Protein AF-A0A6L8XS33-F1 (afdb_monomer)

Secondary structure (DSSP, 8-state):
-HHHHHHHHHHHHHHHHHHHHHHHHHHHHHHHHHHHHHHHHHHHHHHHHHHHHHHHHHHHHHHHHHT--HHHHHHHHHHH-S-TT-------SSS------

Solvent-accessible surface area (backbo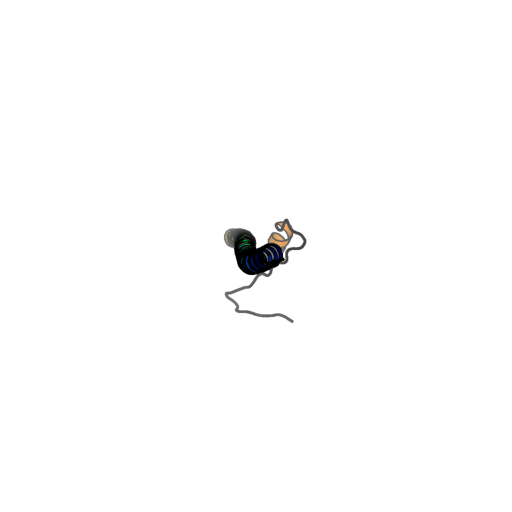ne atoms only — not comparable to full-atom values): 6016 Å² total; per-residue (Å²): 111,69,65,60,52,52,52,52,51,51,52,52,54,52,51,53,55,50,50,53,52,54,50,51,52,53,51,50,52,51,50,51,54,49,52,52,49,50,51,51,48,51,51,53,53,51,52,49,53,53,50,56,50,50,52,53,51,53,52,51,54,50,36,60,76,66,67,52,52,73,70,56,42,52,53,48,50,64,72,68,48,86,53,87,88,67,84,85,82,89,79,62,76,91,79,47,94,74,82,78,130

Radius of gyration: 30.76 Å; Cα contacts (8 Å, |Δi|>4): 9; chains: 1; bounding box: 64×28×85 Å

Foldseek 3Di:
DVVVVVVVVVVVVVVVVVVVVVVVVVVVVVVVVVVVVVVVVCVVVVVVVVVVVVVVVVLVVVCVVVVDDPVRSVVCCCVVDPDNPDDDDDDDPPVPDDDDD

Nearest PDB structures (foldseek):
  7aal-assembly1_B  TM=5.001E-01  e=6.605E+00  Homo sapiens

pLDDT: mean 86.68, std 12.49, range [33.03, 97.0]

Sequence (101 aa):
MIINILLILAAVLSSLVYSDHIRNEKTQMQIDAFCSTMEGMKQVSGNYLKMEKGYAENWANYIERQNMTMDEALDYIKNSNSQKDRHAHIVDMDRGFRSSK

Structure (mmCIF, N/CA/C/O backbone):
data_AF-A0A6L8XS33-F1
#
_entry.id   AF-A0A6L8XS33-F1
#
loop_
_atom_site.group_PDB
_atom_site.id
_atom_site.type_symbol
_atom_site.label_atom_id
_atom_site.label_alt_id
_atom_site.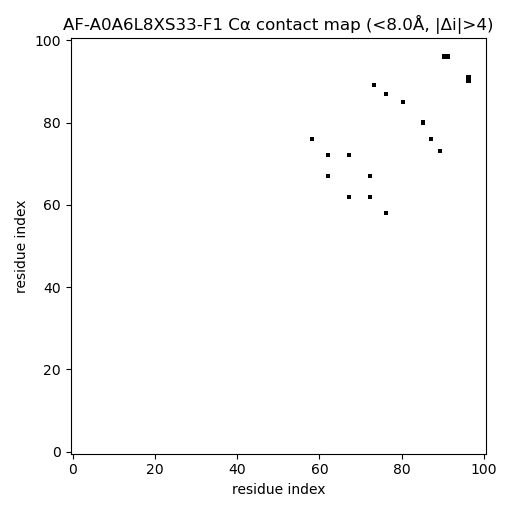label_comp_id
_atom_site.label_asym_id
_atom_site.label_entity_id
_atom_site.label_seq_id
_atom_site.pdbx_PDB_ins_code
_atom_site.Cartn_x
_atom_site.Cartn_y
_atom_site.Cartn_z
_atom_site.occupancy
_atom_site.B_iso_or_equiv
_atom_site.auth_seq_id
_atom_site.auth_comp_id
_atom_site.auth_asym_id
_atom_site.auth_atom_id
_atom_site.pdbx_PDB_model_num
ATOM 1 N N . MET A 1 1 ? 33.361 3.790 -56.596 1.00 73.44 1 MET A N 1
ATOM 2 C CA . MET A 1 1 ? 32.365 2.702 -56.460 1.00 73.44 1 MET A CA 1
ATOM 3 C C . MET A 1 1 ? 32.616 1.842 -55.221 1.00 73.44 1 MET A C 1
ATOM 5 O O . MET A 1 1 ? 31.733 1.788 -54.381 1.00 73.44 1 MET A O 1
ATOM 9 N N . ILE A 1 2 ? 33.809 1.253 -55.047 1.00 90.06 2 ILE A N 1
ATOM 10 C CA . ILE A 1 2 ? 34.141 0.394 -53.884 1.00 90.06 2 ILE A CA 1
ATOM 11 C C . ILE A 1 2 ? 33.979 1.119 -52.534 1.00 90.06 2 ILE A C 1
ATOM 13 O O . ILE A 1 2 ? 33.392 0.568 -51.612 1.00 90.06 2 ILE A O 1
ATOM 17 N N . ILE A 1 3 ? 34.418 2.377 -52.432 1.00 90.75 3 ILE A N 1
ATOM 18 C CA . ILE A 1 3 ? 34.298 3.172 -51.194 1.00 90.75 3 ILE A CA 1
ATOM 19 C C . ILE A 1 3 ? 32.832 3.347 -50.772 1.00 90.75 3 ILE A C 1
ATOM 21 O O . ILE A 1 3 ? 32.503 3.163 -49.607 1.00 90.75 3 ILE A O 1
ATOM 25 N N . ASN A 1 4 ? 31.933 3.626 -51.718 1.00 89.38 4 ASN A N 1
ATOM 26 C CA . ASN A 1 4 ? 30.507 3.789 -51.419 1.00 89.38 4 ASN A CA 1
ATOM 27 C C . ASN A 1 4 ? 29.893 2.485 -50.897 1.00 89.38 4 ASN A C 1
ATOM 29 O O . ASN A 1 4 ? 29.080 2.515 -49.981 1.00 89.38 4 ASN A O 1
ATOM 33 N N . ILE A 1 5 ? 30.314 1.343 -51.448 1.00 92.69 5 ILE A N 1
ATOM 34 C CA . ILE A 1 5 ? 29.873 0.021 -50.988 1.00 92.69 5 ILE A CA 1
ATOM 35 C C . ILE A 1 5 ? 30.347 -0.229 -49.548 1.00 92.69 5 ILE A C 1
ATOM 37 O O . ILE A 1 5 ? 29.557 -0.676 -48.720 1.00 92.69 5 ILE A O 1
ATOM 41 N N . LEU A 1 6 ? 31.597 0.117 -49.223 1.00 94.81 6 LEU A N 1
ATOM 42 C CA . LEU A 1 6 ? 32.128 -0.002 -47.859 1.00 94.81 6 LEU A CA 1
ATOM 43 C C . LEU A 1 6 ? 31.391 0.903 -46.863 1.00 94.81 6 LEU A C 1
ATOM 45 O O . LEU A 1 6 ? 31.087 0.466 -45.756 1.00 94.81 6 LEU A O 1
ATOM 49 N N . LEU A 1 7 ? 31.061 2.134 -47.259 1.00 92.44 7 LEU A N 1
ATOM 50 C CA . LEU A 1 7 ? 30.308 3.064 -46.414 1.00 92.44 7 LEU A CA 1
ATOM 51 C C . LEU A 1 7 ? 28.887 2.561 -46.127 1.00 92.44 7 LEU A C 1
ATOM 53 O O . LEU A 1 7 ? 28.439 2.629 -44.984 1.00 92.44 7 LEU A O 1
ATOM 57 N N . ILE A 1 8 ? 28.199 2.010 -47.133 1.00 93.69 8 ILE A N 1
ATOM 58 C CA . ILE A 1 8 ? 26.865 1.417 -46.955 1.00 93.69 8 ILE A CA 1
ATOM 59 C C . ILE A 1 8 ? 26.941 0.201 -46.021 1.00 93.69 8 ILE A C 1
ATOM 61 O O . ILE A 1 8 ? 26.131 0.087 -45.105 1.00 93.69 8 ILE A O 1
ATOM 65 N N . LEU A 1 9 ? 27.937 -0.674 -46.197 1.00 94.69 9 LEU A N 1
ATOM 66 C CA . LEU A 1 9 ? 28.147 -1.832 -45.319 1.00 94.69 9 LEU A CA 1
ATOM 67 C C . LEU A 1 9 ? 28.398 -1.422 -43.865 1.00 94.69 9 LEU A C 1
ATOM 69 O O . LEU A 1 9 ? 27.782 -1.980 -42.958 1.00 94.69 9 LEU A O 1
ATOM 73 N N . ALA A 1 10 ? 29.262 -0.430 -43.643 1.00 93.31 10 ALA A N 1
ATOM 74 C CA . ALA A 1 10 ? 29.538 0.088 -42.308 1.00 93.31 10 ALA A CA 1
ATOM 75 C C . ALA A 1 10 ? 28.269 0.663 -41.659 1.00 93.31 10 ALA A C 1
ATOM 77 O O . ALA A 1 10 ? 27.954 0.315 -40.524 1.00 93.31 10 ALA A O 1
ATOM 78 N N . ALA A 1 11 ? 27.496 1.465 -42.397 1.00 92.56 11 ALA A N 1
ATOM 79 C CA . ALA A 1 11 ? 26.253 2.050 -41.898 1.00 92.56 11 ALA A CA 1
ATOM 80 C C . ALA A 1 11 ? 25.208 0.985 -41.513 1.00 92.56 11 ALA A C 1
ATOM 82 O O . ALA A 1 11 ? 24.570 1.099 -40.465 1.00 92.56 11 ALA A O 1
ATOM 83 N N . VAL A 1 12 ? 25.057 -0.072 -42.321 1.00 93.31 12 VAL A N 1
ATOM 84 C CA . VAL A 1 12 ? 24.124 -1.175 -42.034 1.00 93.31 12 VAL A CA 1
ATOM 85 C C . VAL A 1 12 ? 24.556 -1.949 -40.786 1.00 93.31 12 VAL A C 1
ATOM 87 O O . VAL A 1 12 ? 23.729 -2.193 -39.910 1.00 93.31 12 VAL A O 1
ATOM 90 N N . LEU A 1 13 ? 25.844 -2.282 -40.654 1.00 92.62 13 LEU A N 1
ATOM 91 C CA . LEU A 1 13 ? 26.362 -2.975 -39.469 1.00 92.62 13 LEU A CA 1
ATOM 92 C C . LEU A 1 13 ? 26.188 -2.138 -38.197 1.00 92.62 13 LEU A C 1
ATOM 94 O O . LEU A 1 13 ? 25.707 -2.650 -37.186 1.00 92.62 13 LEU A O 1
ATOM 98 N N . SER A 1 14 ? 26.512 -0.844 -38.258 1.00 88.81 14 SER A N 1
ATOM 99 C CA . SER A 1 14 ? 26.298 0.077 -37.140 1.00 88.81 14 SER A CA 1
ATOM 100 C C . SER A 1 14 ? 24.821 0.164 -36.746 1.00 88.81 14 SER A C 1
ATOM 102 O O . SER A 1 14 ? 24.510 0.140 -35.557 1.00 88.81 14 SER A O 1
ATOM 104 N N . SER A 1 15 ? 23.904 0.204 -37.718 1.00 88.50 15 SER A N 1
ATOM 105 C CA . SER A 1 15 ? 22.460 0.233 -37.459 1.00 88.50 15 SER A CA 1
ATOM 106 C C . SER A 1 15 ? 21.954 -1.038 -36.767 1.00 88.50 15 SER A C 1
ATOM 108 O O . SER A 1 15 ? 21.128 -0.940 -35.858 1.00 88.50 15 SER A O 1
ATOM 110 N N . LEU A 1 16 ? 22.468 -2.215 -37.140 1.00 88.88 16 LEU A N 1
ATOM 111 C CA . LEU A 1 16 ? 22.085 -3.490 -36.526 1.00 88.88 16 LEU A CA 1
ATOM 112 C C . LEU A 1 16 ? 22.532 -3.581 -35.063 1.00 88.88 16 LEU A C 1
ATOM 114 O O . LEU A 1 16 ? 21.718 -3.902 -34.198 1.00 88.88 16 LEU A O 1
ATOM 118 N N . VAL A 1 17 ? 23.797 -3.248 -34.783 1.00 88.50 17 VAL A N 1
ATOM 119 C CA . VAL A 1 17 ? 24.335 -3.238 -33.410 1.00 88.5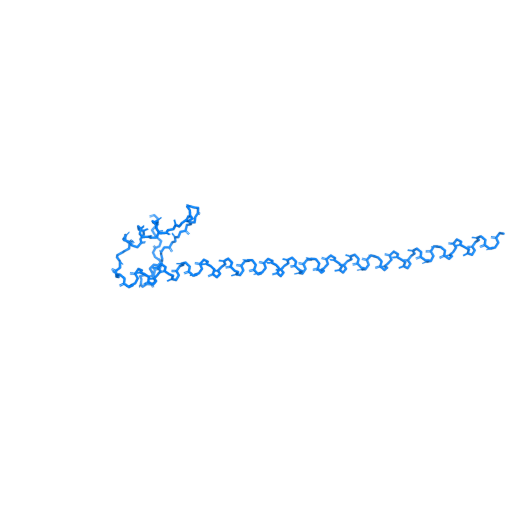0 17 VAL A CA 1
ATOM 120 C C . VAL A 1 17 ? 23.575 -2.233 -32.546 1.00 88.50 17 VAL A C 1
ATOM 122 O O . VAL A 1 17 ? 23.174 -2.550 -31.428 1.00 88.50 17 VAL A O 1
ATOM 125 N N . TYR A 1 18 ? 23.322 -1.039 -33.085 1.00 85.62 18 TYR A N 1
ATOM 126 C CA . TYR A 1 18 ? 22.571 -0.003 -32.386 1.00 85.62 18 TYR A CA 1
ATOM 127 C C . TYR A 1 18 ? 21.122 -0.427 -32.101 1.00 85.62 18 TYR A C 1
ATOM 129 O O . TYR A 1 18 ? 20.632 -0.227 -30.991 1.00 85.62 18 TYR A O 1
ATOM 137 N N . SER A 1 19 ? 20.441 -1.055 -33.067 1.00 83.19 19 SER A N 1
ATOM 138 C CA . SER A 1 19 ? 19.074 -1.561 -32.880 1.00 83.19 19 SER A CA 1
ATOM 139 C C . SER A 1 19 ? 18.980 -2.597 -31.767 1.00 83.19 19 SER A C 1
ATOM 141 O O . SER A 1 19 ? 18.046 -2.536 -30.970 1.00 83.19 19 SER A O 1
ATOM 143 N N . ASP A 1 20 ? 19.923 -3.538 -31.696 1.00 84.94 20 ASP A N 1
ATOM 144 C CA . ASP A 1 20 ? 19.887 -4.573 -30.663 1.00 84.94 20 ASP A CA 1
ATOM 145 C C . ASP A 1 20 ? 20.184 -3.997 -29.273 1.00 84.94 20 ASP A C 1
ATOM 147 O O . ASP A 1 20 ? 19.465 -4.293 -28.318 1.00 84.94 20 ASP A O 1
ATOM 151 N N . HIS A 1 21 ? 21.158 -3.084 -29.174 1.00 87.62 21 HIS A N 1
ATOM 152 C CA . HIS A 1 21 ? 21.462 -2.382 -27.927 1.00 87.62 21 HIS A CA 1
ATOM 153 C C . HIS A 1 21 ? 20.250 -1.599 -27.408 1.00 87.62 21 HIS A C 1
ATOM 155 O O . HIS A 1 21 ? 19.800 -1.841 -26.291 1.00 87.62 21 HIS A O 1
ATOM 161 N N . ILE A 1 22 ? 19.644 -0.756 -28.250 1.00 86.88 22 ILE A N 1
ATOM 162 C CA . ILE A 1 22 ? 18.464 0.039 -27.882 1.00 86.88 22 ILE A CA 1
ATOM 163 C C . ILE A 1 22 ? 17.263 -0.852 -27.557 1.00 86.88 22 ILE A C 1
ATOM 165 O O . ILE A 1 22 ? 16.468 -0.522 -26.677 1.00 86.88 22 ILE A O 1
ATOM 169 N N . ARG A 1 23 ? 17.087 -1.981 -28.253 1.00 82.69 23 ARG A N 1
ATOM 170 C CA . ARG A 1 23 ? 16.002 -2.924 -27.953 1.00 82.69 23 ARG A CA 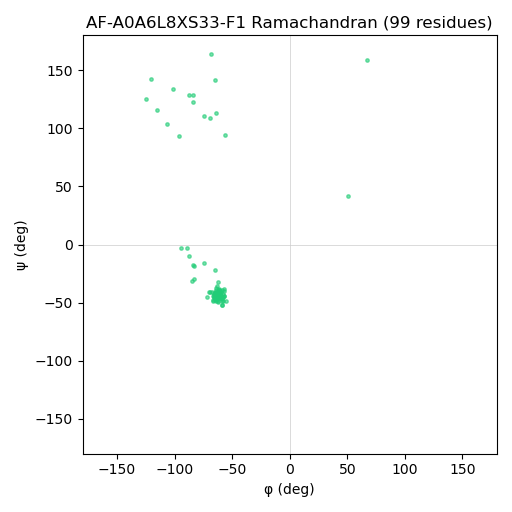1
ATOM 171 C C . ARG A 1 23 ? 16.193 -3.567 -26.579 1.00 82.69 23 ARG A C 1
ATOM 173 O O . ARG A 1 23 ? 15.226 -3.653 -25.818 1.00 82.69 23 ARG A O 1
ATOM 180 N N . ASN A 1 24 ? 17.417 -3.968 -26.248 1.00 84.00 24 ASN A N 1
ATOM 181 C CA . ASN A 1 24 ? 17.747 -4.538 -24.944 1.00 84.00 24 ASN A CA 1
ATOM 182 C C . ASN A 1 24 ? 17.610 -3.490 -23.831 1.00 84.00 24 ASN A C 1
ATOM 184 O O . ASN A 1 24 ? 16.966 -3.770 -22.823 1.00 84.00 24 ASN A O 1
ATOM 188 N N . GLU A 1 25 ? 18.101 -2.267 -24.043 1.00 88.44 25 GLU A N 1
ATOM 189 C CA . GLU A 1 25 ? 17.927 -1.153 -23.104 1.00 88.44 25 GLU A CA 1
ATOM 190 C C . GLU A 1 25 ? 16.451 -0.813 -22.879 1.00 88.44 25 GLU A C 1
ATOM 192 O O . GLU A 1 25 ? 16.026 -0.662 -21.739 1.00 88.44 25 GLU A O 1
ATOM 197 N N . LYS A 1 26 ? 15.632 -0.754 -23.939 1.00 84.62 26 LYS A N 1
ATOM 198 C CA . LYS A 1 26 ? 14.179 -0.543 -23.807 1.00 84.62 26 LYS A CA 1
ATOM 199 C C . LYS A 1 26 ? 13.507 -1.648 -23.003 1.00 84.62 26 LYS A C 1
ATOM 201 O O . LYS A 1 26 ? 12.622 -1.354 -22.208 1.00 84.62 26 LYS A O 1
ATOM 206 N N . THR A 1 27 ? 13.922 -2.897 -23.204 1.00 87.25 27 THR A N 1
ATOM 207 C CA . THR A 1 27 ? 13.373 -4.039 -22.462 1.00 87.25 27 THR A CA 1
ATOM 208 C C . THR A 1 27 ? 13.733 -3.940 -20.981 1.00 87.25 27 THR A C 1
ATOM 210 O O . THR A 1 27 ? 12.856 -4.081 -20.135 1.00 87.25 27 THR A O 1
ATOM 213 N N . GLN A 1 28 ? 14.989 -3.617 -20.662 1.00 89.44 28 GLN A N 1
ATOM 214 C CA . GLN A 1 28 ? 15.426 -3.420 -19.277 1.00 89.44 28 GLN A CA 1
ATOM 215 C C . GLN A 1 28 ? 14.728 -2.228 -18.620 1.00 89.44 28 GLN A C 1
ATOM 217 O O . GLN A 1 28 ? 14.160 -2.378 -17.546 1.00 89.44 28 GLN A O 1
ATOM 222 N N . MET A 1 29 ? 14.636 -1.087 -19.309 1.00 92.25 29 MET A N 1
ATOM 223 C CA . MET A 1 29 ? 13.896 0.076 -18.812 1.00 92.25 29 MET A CA 1
ATOM 224 C C . MET A 1 29 ? 12.425 -0.246 -18.510 1.00 92.25 29 MET A C 1
ATOM 226 O O . MET A 1 29 ? 11.878 0.254 -17.531 1.00 92.25 29 MET A O 1
ATOM 230 N N . GLN A 1 30 ? 11.770 -1.078 -19.327 1.00 92.62 30 GLN A N 1
ATOM 231 C CA . GLN A 1 30 ? 10.395 -1.515 -19.064 1.00 92.62 30 GLN A CA 1
ATOM 232 C C . GLN A 1 30 ? 10.297 -2.412 -17.826 1.00 92.62 30 GLN A C 1
ATOM 234 O O . GLN A 1 30 ? 9.363 -2.251 -17.039 1.00 92.62 30 GLN A O 1
ATOM 239 N N . ILE A 1 31 ? 11.250 -3.329 -17.640 1.00 92.94 31 ILE A N 1
ATOM 240 C CA . ILE A 1 31 ? 11.317 -4.193 -16.455 1.00 92.94 31 ILE A CA 1
ATOM 241 C C . ILE A 1 31 ? 11.553 -3.349 -15.199 1.00 92.94 31 ILE A C 1
ATOM 243 O O . ILE A 1 31 ? 10.824 -3.501 -14.222 1.00 92.94 31 ILE A O 1
ATOM 247 N N . ASP A 1 32 ? 12.499 -2.414 -15.237 1.00 95.94 32 ASP A N 1
ATOM 248 C CA . ASP A 1 32 ? 12.814 -1.539 -14.107 1.00 95.94 32 ASP A CA 1
ATOM 249 C C . ASP A 1 32 ? 11.627 -0.641 -13.740 1.00 95.94 32 ASP A C 1
ATOM 251 O O . ASP A 1 32 ? 11.269 -0.520 -12.565 1.00 95.94 32 ASP A O 1
ATOM 255 N N . ALA A 1 33 ? 10.955 -0.064 -14.742 1.00 95.44 33 ALA A N 1
ATOM 256 C CA . ALA A 1 33 ? 9.747 0.729 -14.532 1.00 95.44 33 ALA A CA 1
ATOM 257 C C . ALA A 1 33 ? 8.621 -0.105 -13.901 1.00 95.44 33 ALA A C 1
ATOM 259 O O . ALA A 1 33 ? 7.931 0.365 -12.991 1.00 95.44 33 ALA A O 1
ATOM 260 N N . PHE A 1 34 ? 8.448 -1.350 -14.350 1.00 96.75 34 PHE A N 1
ATOM 261 C CA . PHE A 1 34 ? 7.487 -2.277 -13.764 1.00 96.75 34 PHE A CA 1
ATOM 262 C C . PHE A 1 34 ? 7.834 -2.614 -12.308 1.00 96.75 34 PHE A C 1
ATOM 264 O O . PHE A 1 34 ? 6.975 -2.481 -11.437 1.00 96.75 34 PHE A O 1
ATOM 271 N N . CYS A 1 35 ? 9.086 -2.976 -12.021 1.00 96.62 35 CYS A N 1
ATOM 272 C CA . CYS A 1 35 ? 9.559 -3.275 -10.669 1.00 96.62 35 CYS A CA 1
ATOM 273 C C . CYS A 1 35 ? 9.372 -2.081 -9.725 1.00 96.62 35 CYS A C 1
ATOM 275 O O . CYS A 1 35 ? 8.818 -2.240 -8.638 1.00 96.62 35 CYS A O 1
ATOM 277 N N . SER A 1 36 ? 9.752 -0.877 -10.160 1.00 96.88 36 SER A N 1
ATOM 278 C CA . SER A 1 36 ? 9.565 0.355 -9.387 1.00 96.88 36 SER A CA 1
ATOM 279 C C . SER A 1 36 ? 8.084 0.638 -9.120 1.00 96.88 36 SER A C 1
ATOM 281 O O . SER A 1 36 ? 7.700 0.976 -7.999 1.00 96.88 36 SER A O 1
ATOM 283 N N . THR A 1 37 ? 7.226 0.413 -10.118 1.00 96.25 37 THR A N 1
ATOM 284 C CA . THR A 1 37 ? 5.773 0.543 -9.957 1.00 96.25 37 THR A CA 1
ATOM 285 C C . THR A 1 37 ? 5.234 -0.475 -8.949 1.00 96.25 37 THR A C 1
ATOM 287 O O . THR A 1 37 ? 4.458 -0.104 -8.069 1.00 96.25 37 THR A O 1
ATOM 290 N N . MET A 1 38 ? 5.660 -1.741 -9.024 1.00 95.88 38 MET A N 1
ATOM 291 C CA . MET A 1 38 ? 5.272 -2.776 -8.060 1.00 95.88 38 MET A CA 1
ATOM 292 C C . MET A 1 38 ? 5.729 -2.447 -6.639 1.00 95.88 38 MET A C 1
ATOM 294 O O . MET A 1 38 ? 4.975 -2.660 -5.690 1.00 95.88 38 MET A O 1
ATOM 298 N N . GLU A 1 39 ? 6.944 -1.929 -6.476 1.00 96.19 39 GLU A N 1
ATOM 299 C CA . GLU A 1 39 ? 7.470 -1.530 -5.174 1.00 96.19 39 GLU A CA 1
ATOM 300 C C . GLU A 1 39 ? 6.683 -0.349 -4.593 1.00 96.19 39 GLU A C 1
ATOM 302 O O . GLU A 1 39 ? 6.254 -0.403 -3.436 1.00 96.19 39 GLU A O 1
ATOM 307 N N . GLY A 1 40 ? 6.379 0.655 -5.420 1.00 96.25 40 GLY A N 1
ATOM 308 C CA . GLY A 1 40 ? 5.504 1.764 -5.047 1.00 96.25 40 GLY A CA 1
ATOM 309 C C . GLY A 1 40 ? 4.104 1.289 -4.645 1.00 96.25 40 GLY A C 1
ATOM 310 O O . GLY A 1 40 ? 3.599 1.675 -3.591 1.00 96.25 40 GLY A O 1
ATOM 311 N N . MET A 1 41 ? 3.495 0.389 -5.425 1.00 95.94 41 MET A N 1
ATOM 312 C CA . MET A 1 41 ? 2.194 -0.204 -5.094 1.00 95.94 41 MET A CA 1
ATOM 313 C C . MET A 1 41 ? 2.246 -0.986 -3.782 1.00 95.94 41 MET A C 1
ATOM 315 O O . MET A 1 41 ? 1.385 -0.796 -2.927 1.00 95.94 41 MET A O 1
ATOM 319 N N . LYS A 1 42 ? 3.278 -1.811 -3.571 1.00 95.44 42 LYS A N 1
ATOM 320 C CA . LYS A 1 42 ? 3.476 -2.552 -2.319 1.00 95.44 42 LYS A CA 1
ATOM 321 C C . LYS A 1 42 ? 3.542 -1.608 -1.122 1.00 95.44 42 LYS A C 1
ATOM 323 O O . LYS A 1 42 ? 2.912 -1.878 -0.100 1.00 95.44 42 LYS A O 1
ATOM 328 N N . GLN A 1 43 ? 4.280 -0.507 -1.241 1.00 97.00 43 GLN A N 1
ATOM 329 C CA . GLN A 1 43 ? 4.389 0.485 -0.178 1.00 97.00 43 GLN A CA 1
ATOM 330 C C . GLN A 1 43 ? 3.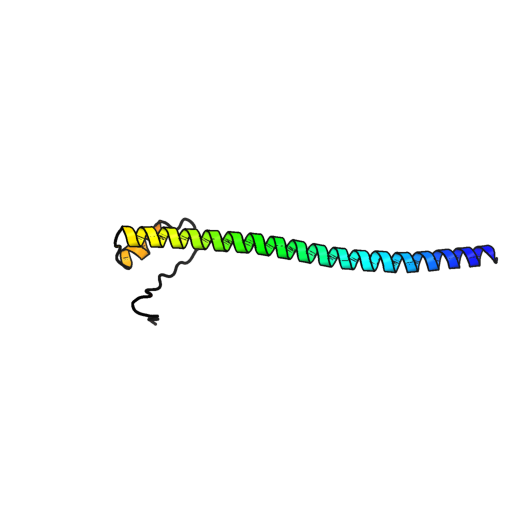046 1.174 0.094 1.00 97.00 43 GLN A C 1
ATOM 332 O O . GLN A 1 43 ? 2.628 1.256 1.249 1.00 97.00 43 GLN A O 1
ATOM 337 N N . VAL A 1 44 ? 2.348 1.636 -0.948 1.00 96.12 44 VAL A N 1
ATOM 338 C CA . VAL A 1 44 ? 1.045 2.306 -0.812 1.00 96.12 44 VAL A CA 1
ATOM 339 C C . VAL A 1 44 ? 0.005 1.362 -0.205 1.00 96.12 44 VAL A C 1
ATOM 341 O O . VAL A 1 44 ? -0.636 1.719 0.784 1.00 96.12 44 VAL A O 1
ATOM 344 N N . SER A 1 45 ? -0.123 0.140 -0.727 1.00 95.56 45 SER A N 1
ATOM 345 C CA . SER A 1 45 ? -1.046 -0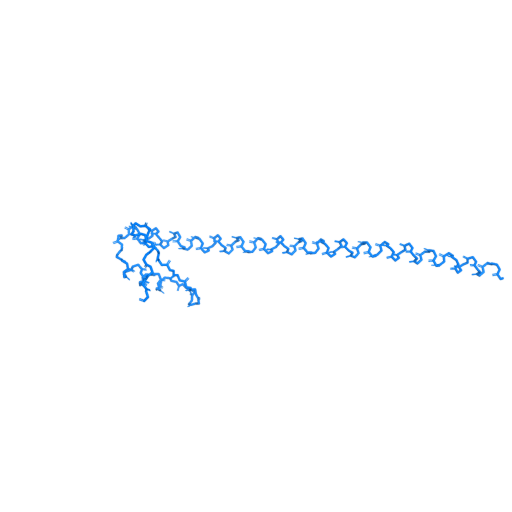.870 -0.201 1.00 95.56 45 SER A CA 1
ATOM 346 C C . SER A 1 45 ? -0.694 -1.278 1.230 1.00 95.56 45 SER A C 1
ATOM 348 O O . SER A 1 45 ? -1.584 -1.389 2.071 1.00 95.56 45 SER A O 1
ATOM 350 N N . GLY A 1 46 ? 0.592 -1.460 1.541 1.00 96.62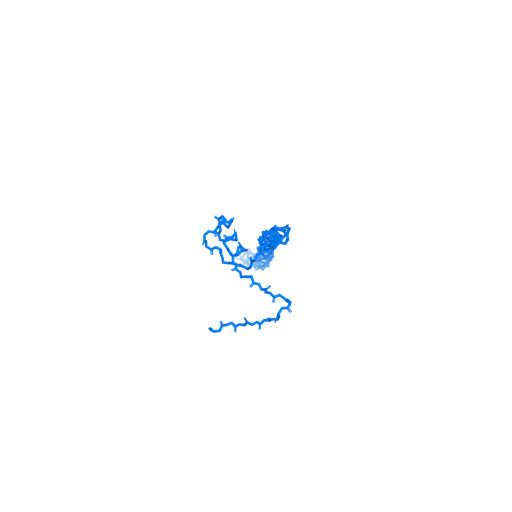 46 GLY A N 1
ATOM 351 C CA . GLY A 1 46 ? 1.043 -1.787 2.894 1.00 96.62 46 GLY A CA 1
ATOM 352 C C . GLY A 1 46 ? 0.717 -0.683 3.900 1.00 96.62 46 GLY A C 1
ATOM 353 O O . GLY A 1 46 ? 0.212 -0.963 4.987 1.00 96.62 46 GLY A O 1
ATOM 354 N N . ASN A 1 47 ? 0.942 0.577 3.523 1.00 96.25 47 ASN A N 1
ATOM 355 C CA . ASN A 1 47 ? 0.606 1.729 4.356 1.00 96.25 47 ASN A CA 1
ATOM 356 C C . ASN A 1 47 ? -0.904 1.856 4.569 1.00 96.25 47 ASN A C 1
ATOM 358 O O . ASN A 1 47 ? -1.334 2.091 5.697 1.00 96.25 47 ASN A O 1
ATOM 362 N N . TYR A 1 48 ? -1.699 1.645 3.516 1.00 92.62 48 TYR A N 1
ATOM 363 C CA . TYR A 1 48 ? -3.156 1.634 3.611 1.00 92.62 48 TYR A CA 1
ATOM 364 C C . TYR A 1 48 ? -3.644 0.566 4.600 1.00 92.62 48 TYR A C 1
ATOM 366 O O . TYR A 1 48 ? -4.340 0.889 5.559 1.00 92.62 48 TYR A O 1
ATOM 374 N N . LEU A 1 49 ? -3.200 -0.687 4.445 1.00 94.50 49 LEU A N 1
ATOM 375 C CA . LEU A 1 49 ? -3.592 -1.783 5.339 1.00 94.50 49 LEU A CA 1
ATOM 376 C C . LEU A 1 49 ? -3.161 -1.539 6.790 1.00 94.50 49 LEU A C 1
ATOM 378 O O . LEU A 1 49 ? -3.916 -1.829 7.716 1.00 94.50 49 LEU A O 1
ATOM 382 N N . LYS A 1 50 ? -1.962 -0.982 7.005 1.00 95.88 50 LYS A N 1
ATOM 383 C CA . LYS A 1 50 ? -1.486 -0.616 8.345 1.00 95.88 50 LYS A CA 1
ATOM 384 C C . LYS A 1 50 ? -2.373 0.457 8.983 1.00 95.88 50 LYS A C 1
ATOM 386 O O . LYS A 1 50 ? -2.642 0.382 10.179 1.00 95.88 50 LYS A O 1
ATOM 391 N N . MET A 1 51 ? -2.819 1.435 8.198 1.00 93.12 51 MET A N 1
ATOM 392 C CA . MET A 1 51 ? -3.709 2.497 8.659 1.00 93.12 51 MET A CA 1
ATOM 393 C C . MET A 1 51 ? -5.093 1.946 9.024 1.00 93.12 51 MET A C 1
ATOM 395 O O . MET A 1 51 ? -5.564 2.197 10.131 1.00 93.12 51 MET A O 1
ATOM 399 N N . GLU A 1 52 ? -5.703 1.138 8.149 1.00 90.38 52 GLU A N 1
ATOM 400 C CA . GLU A 1 52 ? -6.986 0.468 8.418 1.00 90.38 52 GLU A CA 1
ATOM 401 C C . GLU A 1 52 ? -6.924 -0.400 9.675 1.00 90.38 52 GLU A C 1
ATOM 403 O O . GLU A 1 52 ? -7.798 -0.312 10.541 1.00 90.38 52 GLU A O 1
ATOM 408 N N . LYS A 1 53 ? -5.842 -1.173 9.827 1.00 92.12 53 LYS A N 1
ATOM 409 C CA . LYS A 1 53 ? -5.593 -1.961 11.034 1.00 92.12 53 LYS A CA 1
ATOM 410 C C . LYS A 1 53 ? -5.534 -1.076 12.283 1.00 92.12 53 LYS A C 1
ATOM 412 O O . LYS A 1 53 ? -6.164 -1.408 13.280 1.00 92.12 53 LYS A O 1
ATOM 417 N N . GLY A 1 54 ? -4.829 0.054 12.221 1.00 93.62 54 GLY A N 1
ATOM 418 C CA . GLY A 1 54 ? -4.731 0.989 13.342 1.00 93.62 54 GLY A CA 1
ATOM 419 C C . GLY A 1 54 ? -6.084 1.573 13.763 1.00 93.62 54 GLY A C 1
ATOM 420 O O . GLY A 1 54 ? -6.348 1.702 14.956 1.00 93.62 54 GLY A O 1
ATOM 421 N N . TYR A 1 55 ? -6.976 1.882 12.816 1.00 91.06 55 TYR A N 1
ATOM 422 C CA . TYR A 1 55 ? -8.341 2.308 13.152 1.00 91.06 55 TYR A CA 1
ATOM 423 C C . TYR A 1 55 ? -9.135 1.202 13.843 1.00 91.06 55 TYR A C 1
ATOM 425 O O . TYR A 1 55 ? -9.746 1.459 14.878 1.00 91.06 55 TYR A O 1
ATOM 433 N N . ALA A 1 56 ? -9.081 -0.023 13.312 1.00 90.81 56 ALA A N 1
ATOM 434 C CA . ALA A 1 56 ? -9.761 -1.166 13.911 1.00 90.81 56 ALA A CA 1
ATOM 435 C C . ALA A 1 56 ? -9.250 -1.460 15.333 1.00 90.81 56 ALA A C 1
ATOM 437 O O . ALA A 1 56 ? -10.055 -1.660 16.238 1.00 90.81 56 ALA A O 1
ATOM 438 N N . GLU A 1 57 ? -7.931 -1.416 15.553 1.00 92.88 57 GLU A N 1
ATOM 439 C CA . GLU A 1 57 ? -7.321 -1.580 16.880 1.00 92.88 57 GLU A CA 1
ATOM 440 C C . GLU A 1 57 ? -7.752 -0.470 17.847 1.00 92.88 57 GLU A C 1
ATOM 442 O O . GLU A 1 57 ? -8.070 -0.747 19.001 1.00 92.88 57 GLU A O 1
ATOM 447 N N . ASN A 1 58 ? -7.811 0.786 17.393 1.00 93.00 58 ASN A N 1
ATOM 448 C CA . ASN A 1 58 ? -8.274 1.900 18.222 1.00 93.00 58 ASN A CA 1
ATOM 449 C C . ASN A 1 58 ? -9.743 1.745 18.626 1.00 93.00 58 ASN A C 1
ATOM 451 O O . ASN A 1 58 ? -10.076 1.941 19.796 1.00 93.00 58 ASN A O 1
ATOM 455 N N . TRP A 1 59 ? -10.609 1.373 17.679 1.00 92.06 59 TRP A N 1
ATOM 456 C CA . TRP A 1 59 ? -12.017 1.121 17.966 1.00 92.06 59 TRP A CA 1
ATOM 457 C C . TRP A 1 59 ? -12.189 -0.042 18.941 1.00 92.06 59 TRP A C 1
ATOM 459 O O . TRP A 1 59 ? -12.869 0.124 19.951 1.00 92.06 59 TRP A O 1
ATOM 469 N N . ALA A 1 60 ? -11.527 -1.175 18.688 1.00 90.50 60 ALA A N 1
ATOM 470 C CA . ALA A 1 60 ? -11.589 -2.354 19.550 1.00 90.50 60 ALA A CA 1
ATOM 471 C C . ALA A 1 60 ? -11.122 -2.038 20.979 1.00 90.50 60 ALA A C 1
ATOM 473 O O . ALA A 1 60 ? -11.846 -2.310 21.934 1.00 90.50 60 ALA A O 1
ATOM 474 N N . ASN A 1 61 ? -9.972 -1.368 21.123 1.00 93.12 61 ASN A N 1
ATOM 475 C CA . ASN A 1 61 ? -9.440 -0.964 22.425 1.00 93.12 61 ASN A CA 1
ATOM 476 C C . ASN A 1 61 ? -10.404 -0.051 23.197 1.00 93.12 61 ASN A C 1
ATOM 478 O O . ASN A 1 61 ? -10.498 -0.143 24.421 1.00 93.12 61 ASN A O 1
ATOM 482 N N . TYR A 1 62 ? -11.087 0.872 22.516 1.00 93.25 62 TYR A N 1
ATOM 483 C CA . TYR A 1 62 ? -12.030 1.776 23.172 1.00 93.25 62 TYR A CA 1
ATOM 484 C C . TYR A 1 62 ? -13.311 1.052 23.602 1.00 93.25 62 TYR A C 1
ATOM 486 O O . TYR A 1 62 ? -13.732 1.204 24.749 1.00 93.25 62 TYR A O 1
ATOM 494 N N . ILE A 1 63 ? -13.875 0.227 22.714 1.00 91.50 63 ILE A N 1
ATOM 495 C CA . ILE A 1 63 ? -15.050 -0.620 22.973 1.00 91.50 63 ILE A CA 1
ATOM 496 C C . ILE A 1 63 ? -14.807 -1.516 24.193 1.00 91.50 63 ILE A C 1
ATOM 498 O O . ILE A 1 63 ? -15.625 -1.535 25.113 1.00 91.50 63 ILE A O 1
ATOM 502 N N . GLU A 1 64 ? -13.655 -2.193 24.237 1.00 89.56 64 GLU A N 1
ATOM 503 C CA . GLU A 1 64 ? -13.274 -3.083 25.337 1.00 89.56 64 GLU A CA 1
ATOM 504 C C . GLU A 1 64 ? -13.120 -2.315 26.657 1.00 89.56 64 GLU A C 1
ATOM 506 O O . GLU A 1 64 ? -13.703 -2.688 27.673 1.00 89.56 64 GLU A O 1
ATOM 511 N N . ARG A 1 65 ? -12.411 -1.177 26.648 1.00 94.00 65 ARG A N 1
ATOM 512 C CA . ARG A 1 65 ? -12.209 -0.353 27.855 1.00 94.00 65 ARG A CA 1
ATOM 513 C C . ARG A 1 65 ? -13.502 0.211 28.431 1.00 94.00 65 ARG A C 1
ATOM 515 O O . ARG A 1 65 ? -13.570 0.443 29.635 1.00 94.00 65 ARG A O 1
ATOM 522 N N . GLN A 1 66 ? -14.484 0.501 27.584 1.00 94.56 66 GLN A N 1
ATOM 523 C CA . GLN A 1 66 ? -15.780 1.027 28.009 1.00 94.56 66 GLN A CA 1
ATOM 524 C C . GLN A 1 66 ? -16.799 -0.080 28.327 1.00 94.56 66 GLN A C 1
ATOM 526 O O . GLN A 1 66 ? -17.886 0.244 28.791 1.00 94.56 66 GLN A O 1
ATOM 531 N N . ASN A 1 67 ? -16.455 -1.363 28.135 1.00 92.19 67 ASN A N 1
ATOM 532 C CA . ASN A 1 67 ? -17.377 -2.499 28.261 1.00 92.19 67 ASN A CA 1
ATOM 533 C C . ASN A 1 67 ? -18.679 -2.291 27.464 1.00 92.19 67 ASN A C 1
ATOM 535 O O . ASN A 1 67 ? -19.770 -2.574 27.960 1.00 92.19 67 ASN A O 1
ATOM 539 N N . MET A 1 68 ? -18.562 -1.754 26.243 1.00 90.38 68 MET A N 1
ATOM 540 C CA . MET A 1 68 ? -19.725 -1.443 25.410 1.00 90.38 68 MET A CA 1
ATOM 541 C C . MET A 1 68 ? -20.482 -2.710 25.009 1.00 90.38 68 MET A C 1
ATOM 543 O O . MET A 1 68 ? -19.891 -3.732 24.652 1.00 90.38 68 MET A O 1
ATOM 547 N N . THR A 1 69 ? -21.806 -2.609 24.989 1.00 89.56 69 THR A N 1
ATOM 548 C CA . THR A 1 69 ? -22.671 -3.579 24.314 1.00 89.56 69 THR A CA 1
ATOM 549 C C . THR A 1 69 ? -22.501 -3.497 22.791 1.00 89.56 69 THR A C 1
ATOM 551 O O . THR A 1 69 ? -21.971 -2.523 22.255 1.00 89.56 69 THR A O 1
ATOM 554 N N . MET A 1 70 ? -22.965 -4.517 22.061 1.00 87.06 70 MET A N 1
ATOM 555 C CA . MET A 1 70 ? -22.858 -4.556 20.594 1.00 87.06 70 MET A CA 1
ATOM 556 C C . MET A 1 70 ? -23.507 -3.338 19.917 1.00 87.06 70 MET A C 1
ATOM 558 O O . MET A 1 70 ? -22.944 -2.786 18.973 1.00 87.06 70 MET A O 1
ATOM 562 N N . ASP A 1 71 ? -24.665 -2.895 20.411 1.00 89.50 71 ASP A N 1
ATOM 563 C CA . ASP A 1 71 ? -25.387 -1.750 19.849 1.00 89.50 71 ASP A CA 1
ATOM 564 C C . ASP A 1 71 ? -24.639 -0.431 20.097 1.00 89.50 71 ASP A C 1
ATOM 566 O O . ASP A 1 71 ? -24.512 0.391 19.188 1.00 89.50 71 ASP A O 1
ATOM 570 N N . GLU A 1 72 ? -24.069 -0.254 21.293 1.00 91.50 72 GLU A N 1
ATOM 571 C CA . GLU A 1 72 ? -23.229 0.906 21.627 1.00 91.50 72 GLU A CA 1
ATOM 572 C C . GLU A 1 72 ? -21.944 0.931 20.794 1.00 91.50 72 GLU A C 1
ATOM 574 O O . GLU A 1 72 ? -21.543 1.983 20.295 1.00 91.50 72 GLU A O 1
ATOM 579 N N . ALA A 1 73 ? -21.320 -0.231 20.585 1.00 91.25 73 ALA A N 1
ATOM 580 C CA . ALA A 1 73 ? -20.141 -0.367 19.740 1.00 91.25 73 ALA A CA 1
ATOM 581 C C . ALA A 1 73 ? -20.441 -0.011 18.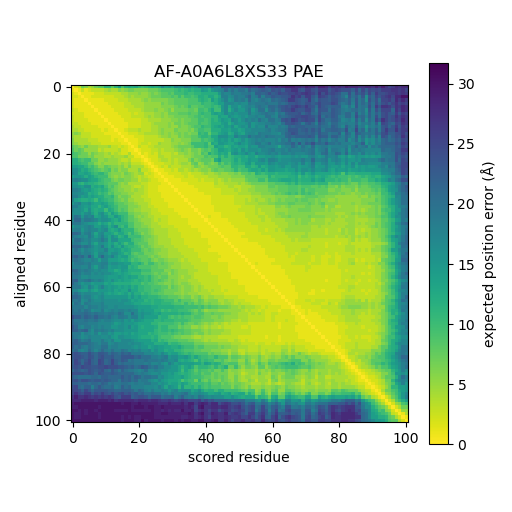274 1.00 91.25 73 ALA A C 1
ATOM 583 O O . ALA A 1 73 ? -19.655 0.690 17.632 1.00 91.25 73 ALA A O 1
ATOM 584 N N . LEU A 1 74 ? -21.586 -0.455 17.743 1.00 89.56 74 LEU A N 1
ATOM 585 C CA . LEU A 1 74 ? -22.029 -0.126 16.387 1.00 89.56 74 LEU A CA 1
ATOM 586 C C . LEU A 1 74 ? -22.281 1.375 16.217 1.00 89.56 74 LEU A C 1
ATOM 588 O O . LEU A 1 74 ? -21.824 1.960 15.229 1.00 89.56 74 LEU A O 1
ATOM 592 N N . ASP A 1 75 ? -22.972 2.004 17.170 1.00 91.06 75 ASP A N 1
ATOM 593 C CA . ASP A 1 75 ? -23.217 3.447 17.136 1.00 91.06 75 ASP A CA 1
ATOM 594 C C . ASP A 1 75 ? -21.904 4.238 17.250 1.00 91.06 75 ASP A C 1
ATOM 596 O O . ASP A 1 75 ? -21.646 5.144 16.452 1.00 91.06 75 ASP A O 1
ATOM 600 N N . TYR A 1 76 ? -21.006 3.828 18.150 1.00 91.31 76 TYR A N 1
ATOM 601 C CA . TYR A 1 76 ? -19.678 4.422 18.282 1.00 91.31 76 TYR A CA 1
ATOM 602 C C . TYR A 1 76 ? -18.865 4.335 16.985 1.00 91.31 76 TYR A C 1
ATOM 604 O O . TYR A 1 76 ? -18.321 5.348 16.540 1.00 91.31 76 TYR A O 1
ATOM 612 N N . ILE A 1 77 ? -18.779 3.165 16.342 1.00 90.44 77 ILE A N 1
ATOM 613 C CA . ILE A 1 77 ? -18.031 3.012 15.082 1.00 90.44 77 ILE A CA 1
ATOM 614 C C . ILE A 1 77 ? -18.649 3.892 13.993 1.00 90.44 77 ILE A C 1
ATOM 616 O O . ILE A 1 77 ? -17.931 4.600 13.289 1.00 90.44 77 ILE A O 1
ATOM 620 N N . LYS A 1 78 ? -19.980 3.914 13.879 1.00 88.50 78 LYS A N 1
ATOM 621 C CA . LYS A 1 78 ? -20.683 4.734 12.885 1.00 88.50 78 LYS A CA 1
ATOM 622 C C . LYS A 1 78 ? -20.429 6.232 13.073 1.00 88.50 78 LYS A C 1
ATOM 624 O O . LYS A 1 78 ? -20.281 6.950 12.083 1.00 88.50 78 LYS A O 1
ATOM 629 N N . ASN A 1 79 ? -20.376 6.693 14.322 1.00 88.50 79 ASN A N 1
ATOM 630 C CA . ASN A 1 79 ? -20.208 8.105 14.658 1.00 88.50 79 ASN A CA 1
ATOM 631 C C . ASN A 1 79 ? -18.736 8.548 14.679 1.00 88.50 79 ASN A C 1
ATOM 633 O O . ASN A 1 79 ? -18.440 9.693 14.341 1.00 88.50 79 ASN A O 1
ATOM 637 N N . SER A 1 80 ? -17.810 7.657 15.038 1.00 87.56 80 SER A N 1
ATOM 638 C CA . SER A 1 80 ? -16.365 7.929 15.054 1.00 87.56 80 SER A CA 1
ATOM 639 C C . SER A 1 80 ? -15.699 7.755 13.688 1.00 87.56 80 SER A C 1
ATOM 641 O O . SER A 1 80 ? -14.606 8.281 13.467 1.00 87.56 80 SER A O 1
ATOM 643 N N . ASN A 1 81 ? -16.343 7.047 12.756 1.00 84.19 81 ASN A N 1
ATOM 644 C CA . ASN A 1 81 ? -15.843 6.892 11.400 1.00 84.19 81 ASN A CA 1
ATOM 645 C C . ASN A 1 81 ? -15.927 8.222 10.629 1.00 84.19 81 ASN A C 1
ATOM 647 O O . ASN A 1 81 ? -17.000 8.689 10.237 1.00 84.19 81 ASN A O 1
ATOM 651 N N . SER A 1 82 ? -14.765 8.822 10.382 1.00 82.12 82 SER A N 1
ATOM 652 C CA . SER A 1 82 ? -14.627 10.059 9.610 1.00 82.12 82 SER A CA 1
ATOM 653 C C . SER A 1 82 ? -14.805 9.857 8.100 1.00 82.12 82 SER A C 1
ATOM 655 O O . SER A 1 82 ? -15.035 10.831 7.384 1.00 82.12 82 SER A O 1
ATOM 657 N N . GLN A 1 83 ? -14.740 8.613 7.612 1.00 82.75 83 GLN A N 1
ATOM 658 C CA . GLN A 1 83 ? -14.890 8.252 6.202 1.00 82.75 83 GLN A CA 1
ATOM 659 C C . GLN A 1 83 ? -16.248 7.588 5.956 1.00 82.75 83 GLN A C 1
ATOM 661 O O . GLN A 1 83 ? -16.471 6.424 6.283 1.00 82.75 83 GLN A O 1
ATOM 666 N N . LYS A 1 84 ? -17.181 8.349 5.374 1.00 79.12 84 LYS A N 1
ATOM 667 C CA . LYS A 1 84 ? -18.584 7.932 5.181 1.00 79.12 84 LYS A CA 1
ATOM 668 C C . LYS A 1 84 ? -18.755 6.745 4.224 1.00 79.12 84 LYS A C 1
ATOM 670 O O . LYS A 1 84 ? -19.779 6.076 4.278 1.00 79.12 84 LYS A O 1
ATOM 675 N N . ASP A 1 85 ? -17.775 6.508 3.364 1.00 83.12 85 ASP A N 1
ATOM 676 C CA . ASP A 1 85 ? -17.691 5.419 2.389 1.00 83.12 85 ASP A CA 1
ATOM 677 C C . ASP A 1 85 ? -17.069 4.133 2.960 1.00 83.12 85 ASP A C 1
ATOM 679 O O . ASP A 1 85 ? -17.116 3.079 2.327 1.00 83.12 85 ASP A O 1
ATOM 683 N N . ARG A 1 86 ? -16.502 4.190 4.169 1.00 79.31 86 ARG A N 1
ATOM 684 C CA . ARG A 1 86 ? -15.884 3.033 4.812 1.00 79.31 86 ARG A CA 1
ATOM 685 C C . ARG A 1 86 ? -16.930 2.185 5.529 1.00 79.31 86 ARG A C 1
ATOM 687 O O . ARG A 1 86 ? -17.675 2.671 6.379 1.00 79.31 86 ARG A O 1
ATOM 694 N N . HIS A 1 87 ? -16.916 0.889 5.238 1.00 81.50 87 HIS A N 1
ATOM 695 C CA . HIS A 1 87 ? -17.757 -0.102 5.897 1.00 81.50 87 HIS 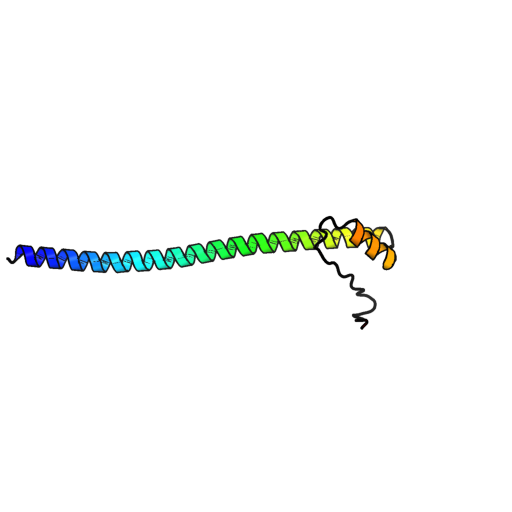A CA 1
ATOM 696 C C . HIS A 1 87 ? -16.953 -0.879 6.942 1.00 81.50 87 HIS A C 1
ATOM 698 O O . HIS A 1 87 ? -15.840 -1.324 6.671 1.00 81.50 87 HIS A O 1
ATOM 704 N N . ALA A 1 88 ? -17.528 -1.050 8.130 1.00 81.94 88 ALA A N 1
ATOM 705 C CA . ALA A 1 88 ? -16.952 -1.842 9.208 1.00 81.94 88 ALA A CA 1
ATOM 706 C C . ALA A 1 88 ? -17.912 -2.975 9.585 1.00 81.94 88 ALA A C 1
ATOM 708 O O . ALA A 1 88 ? -19.130 -2.788 9.603 1.00 81.94 88 ALA A O 1
ATOM 709 N N . HIS A 1 89 ? -17.354 -4.140 9.904 1.00 81.38 89 HIS A N 1
ATOM 710 C CA . HIS A 1 89 ? -18.098 -5.306 10.367 1.00 81.38 89 HIS A CA 1
ATOM 711 C C . HIS A 1 89 ? -17.516 -5.762 11.703 1.00 81.38 89 HIS A C 1
ATOM 713 O O . HIS A 1 89 ? -16.316 -6.015 11.795 1.00 81.38 89 HIS A O 1
ATOM 719 N N . ILE A 1 90 ? -18.361 -5.866 12.730 1.00 80.44 90 ILE A N 1
ATOM 720 C CA . ILE A 1 90 ? -17.976 -6.445 14.019 1.00 80.44 90 ILE A CA 1
ATOM 721 C C . ILE A 1 90 ? -18.194 -7.956 13.937 1.00 80.44 90 ILE A C 1
ATOM 723 O O . ILE A 1 90 ? -19.273 -8.407 13.551 1.00 80.44 90 ILE A O 1
ATOM 727 N N . VAL A 1 91 ? -17.175 -8.733 14.301 1.00 78.94 91 VAL A N 1
ATOM 728 C CA . VAL A 1 91 ? -17.250 -10.195 14.387 1.00 78.94 91 VAL A CA 1
ATOM 729 C C . VAL A 1 91 ? -17.052 -10.594 15.843 1.00 78.94 91 VAL A C 1
ATOM 731 O O . VAL A 1 91 ? -15.989 -10.361 16.412 1.00 78.94 91 VAL A O 1
ATOM 734 N N . ASP A 1 92 ? -18.084 -11.186 16.438 1.00 75.44 92 ASP A N 1
ATOM 735 C CA . ASP A 1 92 ? -17.997 -11.823 17.752 1.00 75.44 92 ASP A CA 1
ATOM 736 C C . ASP A 1 92 ? -17.250 -13.159 17.601 1.00 75.44 92 ASP A C 1
ATOM 738 O O . ASP A 1 92 ? -17.743 -14.099 16.968 1.00 75.44 92 ASP A O 1
ATOM 742 N N . MET A 1 93 ? -16.030 -13.215 18.139 1.00 72.25 93 MET A N 1
ATOM 743 C CA . MET A 1 93 ? -15.153 -14.386 18.057 1.00 72.25 93 MET A CA 1
ATOM 744 C C . MET A 1 93 ? -15.457 -15.431 19.142 1.00 72.25 93 MET A C 1
ATOM 746 O O . MET A 1 93 ? -15.089 -16.593 18.968 1.00 72.25 93 MET A O 1
ATOM 750 N N . ASP A 1 94 ? -16.171 -15.056 20.209 1.00 69.38 94 ASP A N 1
ATOM 751 C CA . ASP A 1 94 ? -16.505 -15.941 21.332 1.00 69.38 94 ASP A CA 1
ATOM 752 C C . ASP A 1 94 ? -17.736 -16.805 21.028 1.00 69.38 94 ASP A C 1
ATOM 754 O O . ASP A 1 94 ? -17.851 -17.938 21.502 1.00 69.38 94 ASP A O 1
ATOM 758 N N . ARG A 1 95 ? -18.661 -16.302 20.198 1.00 55.81 95 ARG A N 1
ATOM 759 C CA . ARG A 1 95 ? -19.878 -17.034 19.791 1.00 55.81 95 ARG A CA 1
ATOM 760 C C . ARG A 1 95 ? -19.757 -17.800 18.470 1.00 55.81 95 ARG A C 1
ATOM 762 O O . ARG A 1 95 ? -20.693 -18.516 18.103 1.00 55.81 95 ARG A O 1
ATOM 769 N N . GLY A 1 96 ? -18.619 -17.694 17.781 1.00 54.22 96 GLY A N 1
ATOM 770 C CA . GLY A 1 96 ? -18.419 -18.235 16.436 1.00 54.22 96 GLY A CA 1
ATOM 771 C C . GLY A 1 96 ? -19.274 -17.526 15.374 1.00 54.22 96 GLY A C 1
ATOM 772 O O . GLY A 1 96 ? -20.290 -16.901 15.674 1.00 54.22 96 GLY A O 1
ATOM 773 N N . PHE A 1 97 ? -18.866 -17.626 14.102 1.00 48.44 97 PHE A N 1
ATOM 774 C CA . PHE A 1 97 ? -19.548 -17.001 12.959 1.00 48.44 97 PHE A CA 1
ATOM 775 C C . PHE A 1 97 ? -21.030 -17.419 12.868 1.00 48.44 97 PHE A C 1
ATOM 777 O O . PHE A 1 97 ? -21.374 -18.414 12.231 1.00 48.44 97 PHE A O 1
ATOM 784 N N . ARG A 1 98 ? -21.943 -16.630 13.443 1.00 52.06 98 ARG A N 1
ATOM 785 C CA . ARG A 1 98 ? -23.372 -16.695 13.118 1.00 52.06 98 ARG A CA 1
ATOM 786 C C . ARG A 1 98 ? -23.681 -15.621 12.085 1.00 52.06 98 ARG A C 1
ATOM 788 O O . ARG A 1 98 ? -23.960 -14.476 12.417 1.00 52.06 98 ARG A O 1
ATOM 795 N N . SER A 1 99 ? -23.635 -16.017 10.815 1.00 40.84 99 SER A N 1
ATOM 796 C CA . SER A 1 99 ? -24.302 -15.281 9.740 1.00 40.84 99 SER A CA 1
ATOM 797 C C . SER A 1 99 ? -25.811 -15.337 9.999 1.00 40.84 99 SER A C 1
ATOM 799 O O . SER A 1 99 ? -26.400 -16.419 9.965 1.00 40.84 99 SER A O 1
ATOM 801 N N . SER A 1 100 ? -26.434 -14.194 10.299 1.00 41.91 100 SER A N 1
ATOM 802 C CA . SER A 1 100 ? -27.885 -14.066 10.152 1.00 41.91 100 SER A CA 1
ATOM 803 C C . SER A 1 100 ? -28.171 -13.724 8.697 1.00 41.91 100 SER A C 1
ATOM 805 O O . SER A 1 100 ? -27.644 -12.737 8.182 1.00 41.91 100 SER A O 1
ATOM 807 N N . LYS A 1 101 ? -28.974 -14.571 8.052 1.00 33.03 101 LYS A N 1
ATOM 808 C CA . LYS A 1 101 ? -29.773 -14.169 6.892 1.00 33.03 101 LYS A CA 1
ATOM 809 C C . LYS A 1 101 ? -30.831 -13.154 7.314 1.00 33.03 101 LYS A C 1
ATOM 811 O O . LYS A 1 101 ? -31.143 -13.122 8.530 1.00 33.03 101 LYS A O 1
#

Mean predicted aligned error: 10.46 Å

Organism: NCBI:txid418240